Protein AF-A0A1Y5GVM7-F1 (afdb_monomer)

Foldseek 3Di:
DPDQDPVNVVVVVVVLVVVCVVVVHDPVRSVVVVLVVVLVVCVVVVPAFDWDDDPPPGIDTHHHDDDD

Sequence (68 aa):
MSGISEEQLQELANAIADQCDDMELEPEQVLDGIARSLIAAATTFGAKNFRVNVENHGTCVVTTVPEM

Radius of gyration: 13.61 Å; Cα contacts (8 Å, |Δi|>4): 36; chains: 1; bounding box: 32×29×32 Å

Nearest PDB structures (foldseek):
  6juv-assembly1_A  TM=4.654E-01  e=4.310E+00  Pyrococcus yayanosii CH1

pLDDT: mean 84.15, std 10.42, range [41.44, 96.75]

Structure (mmCIF, N/CA/C/O backbone):
data_AF-A0A1Y5GVM7-F1
#
_entry.id   AF-A0A1Y5GVM7-F1
#
loop_
_atom_site.group_PDB
_atom_site.id
_atom_site.type_symbol
_atom_site.label_atom_id
_atom_site.label_alt_id
_atom_site.label_comp_id
_atom_site.label_asym_id
_atom_site.label_entity_id
_atom_site.label_seq_id
_atom_site.pdbx_PDB_ins_code
_atom_site.Cartn_x
_atom_site.Cartn_y
_atom_site.Cartn_z
_atom_site.occupancy
_atom_site.B_iso_or_equiv
_atom_site.auth_seq_id
_atom_site.auth_comp_id
_atom_site.auth_asym_id
_atom_site.auth_atom_id
_atom_site.pdbx_PDB_model_num
ATOM 1 N N . MET A 1 1 ? -5.759 9.903 19.778 1.00 41.44 1 MET A N 1
ATOM 2 C CA . MET A 1 1 ? -5.240 9.675 18.415 1.00 41.44 1 MET A CA 1
ATOM 3 C C . MET A 1 1 ? -5.201 8.173 18.206 1.00 41.44 1 MET A C 1
ATOM 5 O O . MET A 1 1 ? -4.479 7.516 18.937 1.00 41.44 1 MET A O 1
ATOM 9 N N . SER A 1 2 ? -6.026 7.622 17.318 1.00 57.12 2 SER A N 1
ATOM 10 C CA . SER A 1 2 ? -5.940 6.215 16.905 1.00 57.12 2 SER A CA 1
ATOM 11 C C . SER A 1 2 ? -5.268 6.182 15.534 1.00 57.12 2 SER A C 1
ATOM 13 O O . SER A 1 2 ? -5.936 6.302 14.509 1.00 57.12 2 SER A O 1
ATOM 15 N N . GLY A 1 3 ? -3.939 6.159 15.539 1.00 67.31 3 GLY A N 1
ATOM 16 C CA . GLY A 1 3 ? -3.113 5.987 14.348 1.00 67.31 3 GLY A CA 1
ATOM 17 C C . GLY A 1 3 ? -2.373 4.658 14.428 1.00 67.31 3 GLY A C 1
ATOM 18 O O . GLY A 1 3 ? -2.271 4.075 15.507 1.00 67.31 3 GLY A O 1
ATOM 19 N N . ILE A 1 4 ? -1.878 4.192 13.288 1.00 80.88 4 ILE A N 1
ATOM 20 C CA . ILE A 1 4 ? -0.917 3.091 13.231 1.00 80.88 4 ILE A CA 1
ATOM 21 C C . ILE A 1 4 ? 0.363 3.509 13.980 1.00 80.88 4 ILE A C 1
ATOM 23 O O . ILE A 1 4 ? 0.808 4.650 13.831 1.00 80.88 4 ILE A O 1
ATOM 27 N N . SER A 1 5 ? 0.910 2.642 14.837 1.00 89.31 5 SER A N 1
ATOM 28 C CA . SER A 1 5 ? 2.194 2.913 15.500 1.00 89.31 5 SER A CA 1
ATOM 29 C C . SER A 1 5 ? 3.357 2.804 14.508 1.00 89.31 5 SER A C 1
ATOM 31 O O . SER A 1 5 ? 3.207 2.217 13.438 1.00 89.31 5 SER A O 1
ATOM 33 N N . GLU A 1 6 ? 4.531 3.340 14.858 1.00 87.19 6 GLU A N 1
ATOM 34 C CA . GLU A 1 6 ? 5.746 3.192 14.035 1.00 87.19 6 GLU A CA 1
ATOM 35 C C . GLU A 1 6 ? 6.122 1.719 13.825 1.00 87.19 6 GLU A C 1
ATOM 37 O O . GLU A 1 6 ? 6.459 1.321 12.714 1.00 87.19 6 GLU A O 1
ATOM 42 N N . GLU A 1 7 ? 5.994 0.898 14.870 1.00 91.88 7 GLU A N 1
ATOM 43 C CA . GLU A 1 7 ? 6.239 -0.547 14.807 1.00 91.88 7 GLU A CA 1
ATOM 44 C C . GLU A 1 7 ? 5.285 -1.233 13.823 1.00 91.88 7 GLU A C 1
ATOM 46 O O . GLU A 1 7 ? 5.730 -1.935 12.922 1.00 91.88 7 GLU A O 1
ATOM 51 N N . GLN A 1 8 ? 3.984 -0.943 13.911 1.00 90.94 8 GLN A N 1
ATOM 52 C CA . GLN A 1 8 ? 2.987 -1.488 12.985 1.00 90.94 8 GLN A CA 1
ATOM 53 C C . GLN A 1 8 ? 3.208 -1.012 11.541 1.00 90.94 8 GLN A C 1
ATOM 55 O O . GLN A 1 8 ? 2.953 -1.756 10.597 1.00 90.94 8 GLN A O 1
ATOM 60 N N . LEU A 1 9 ? 3.675 0.226 11.355 1.00 88.38 9 LEU A N 1
ATOM 61 C CA . LEU A 1 9 ? 4.061 0.767 10.049 1.00 88.38 9 LEU A CA 1
ATOM 62 C C . LEU A 1 9 ? 5.241 -0.005 9.458 1.00 88.38 9 LEU A C 1
ATOM 64 O O . LEU A 1 9 ? 5.204 -0.366 8.283 1.00 88.38 9 LEU A O 1
ATOM 68 N N . GLN A 1 10 ? 6.265 -0.267 10.271 1.00 89.31 10 GLN A N 1
ATOM 69 C CA . GLN A 1 10 ? 7.450 -1.004 9.850 1.00 89.31 10 GLN A CA 1
ATOM 70 C C . GLN A 1 10 ? 7.120 -2.465 9.533 1.00 89.31 10 GLN A C 1
ATOM 72 O O . GLN A 1 10 ? 7.554 -2.973 8.502 1.00 89.31 10 GLN A O 1
ATOM 77 N N . GLU A 1 11 ? 6.327 -3.126 10.378 1.00 95.62 11 GLU A N 1
ATOM 78 C CA . GLU A 1 11 ? 5.854 -4.493 10.136 1.00 95.62 11 GLU A CA 1
ATOM 79 C C . GLU A 1 11 ? 5.058 -4.588 8.833 1.00 95.62 11 GLU A C 1
ATOM 81 O O . GLU A 1 11 ? 5.307 -5.480 8.024 1.00 95.62 11 GLU A O 1
ATOM 86 N N . LEU A 1 12 ? 4.146 -3.641 8.592 1.00 90.75 12 LEU A N 1
ATOM 87 C CA . LEU A 1 12 ? 3.368 -3.593 7.357 1.00 90.75 12 LEU A CA 1
ATOM 88 C C . LEU A 1 12 ? 4.263 -3.378 6.131 1.00 90.75 12 LEU A C 1
ATOM 90 O O . LEU A 1 12 ? 4.077 -4.045 5.116 1.00 90.75 12 LEU A O 1
ATOM 94 N N . ALA A 1 13 ? 5.228 -2.459 6.215 1.00 89.50 13 ALA A N 1
ATOM 95 C CA . ALA A 1 13 ? 6.155 -2.185 5.122 1.00 89.50 13 ALA A CA 1
ATOM 96 C C . ALA A 1 13 ? 7.020 -3.410 4.787 1.00 89.50 13 ALA A C 1
ATOM 98 O O . ALA A 1 13 ? 7.160 -3.746 3.613 1.00 89.50 13 ALA A O 1
ATOM 99 N N . ASN A 1 14 ? 7.537 -4.099 5.808 1.00 93.94 14 ASN A N 1
ATOM 100 C CA . ASN A 1 14 ? 8.319 -5.321 5.631 1.00 93.94 14 ASN A CA 1
ATOM 101 C C . ASN A 1 14 ? 7.468 -6.431 5.003 1.00 93.94 14 ASN A C 1
ATOM 103 O O . ASN A 1 14 ? 7.881 -7.018 4.014 1.00 93.94 14 ASN A O 1
ATOM 107 N N . ALA A 1 15 ? 6.248 -6.654 5.501 1.00 94.75 15 ALA A N 1
ATOM 108 C CA . ALA A 1 15 ? 5.358 -7.679 4.958 1.00 94.75 15 ALA A CA 1
ATOM 109 C C . ALA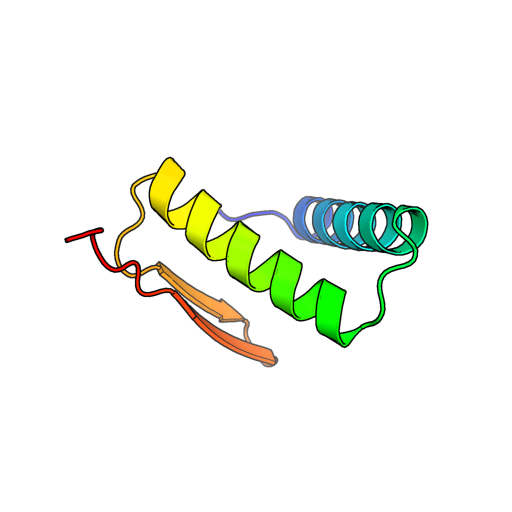 A 1 15 ? 4.995 -7.432 3.484 1.00 94.75 15 ALA A C 1
ATOM 111 O O . ALA A 1 15 ? 4.887 -8.377 2.706 1.00 94.75 15 ALA A O 1
ATOM 112 N N . ILE A 1 16 ? 4.808 -6.168 3.084 1.00 90.88 16 ILE A N 1
ATOM 113 C CA . ILE A 1 16 ? 4.581 -5.814 1.676 1.00 90.88 16 ILE A CA 1
ATOM 114 C C . ILE A 1 16 ? 5.830 -6.112 0.841 1.00 90.88 16 ILE A C 1
ATOM 116 O O . ILE A 1 16 ? 5.692 -6.672 -0.243 1.00 90.88 16 ILE A O 1
ATOM 120 N N . ALA A 1 17 ? 7.019 -5.745 1.327 1.00 89.75 17 ALA A N 1
ATOM 121 C CA . ALA A 1 17 ? 8.275 -5.988 0.622 1.00 89.75 17 ALA A CA 1
ATOM 122 C C . ALA A 1 17 ? 8.534 -7.489 0.436 1.00 89.75 17 ALA A C 1
ATOM 124 O O . ALA A 1 17 ? 8.680 -7.929 -0.700 1.00 89.75 17 ALA A O 1
ATOM 125 N N . ASP A 1 18 ? 8.463 -8.270 1.517 1.00 94.56 18 ASP A N 1
ATOM 126 C CA . ASP A 1 18 ? 8.667 -9.722 1.495 1.00 94.56 18 ASP A CA 1
ATOM 127 C C . ASP A 1 18 ? 7.702 -10.399 0.506 1.00 94.56 18 ASP A C 1
ATOM 129 O O . ASP A 1 18 ? 8.105 -11.207 -0.325 1.00 94.56 18 ASP A O 1
ATOM 133 N N . GLN A 1 19 ? 6.421 -10.010 0.528 1.00 94.25 19 GLN A N 1
ATOM 134 C CA . GLN A 1 19 ? 5.420 -10.568 -0.380 1.00 94.25 19 GLN A CA 1
ATOM 135 C C . GLN A 1 19 ? 5.670 -10.196 -1.848 1.00 94.25 19 GLN A C 1
ATOM 137 O O . GLN A 1 19 ? 5.353 -10.983 -2.740 1.00 94.25 19 GLN A O 1
ATOM 142 N N . CYS A 1 20 ? 6.183 -8.994 -2.118 1.00 93.12 20 CYS A N 1
ATOM 143 C CA . CYS A 1 20 ? 6.519 -8.565 -3.474 1.00 93.12 20 CYS A CA 1
ATOM 144 C C . CYS A 1 20 ? 7.763 -9.282 -4.006 1.00 93.12 20 CYS A C 1
ATOM 146 O O . CYS A 1 20 ? 7.773 -9.670 -5.176 1.00 93.12 20 CYS A O 1
ATOM 148 N N . ASP A 1 21 ? 8.762 -9.489 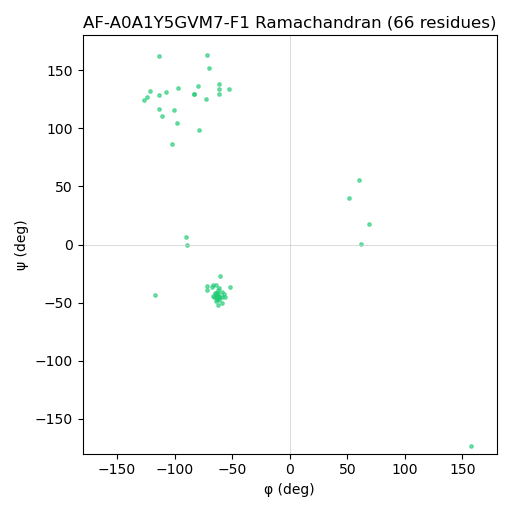-3.147 1.00 92.44 21 ASP A N 1
ATOM 149 C CA . ASP A 1 21 ? 9.979 -10.237 -3.462 1.00 92.44 21 ASP A CA 1
ATOM 150 C C . ASP A 1 21 ? 9.654 -11.710 -3.756 1.00 92.44 21 ASP A C 1
ATOM 152 O O . ASP A 1 21 ? 10.087 -12.239 -4.779 1.00 92.44 21 ASP A O 1
ATOM 156 N N . ASP A 1 22 ? 8.807 -12.349 -2.939 1.00 96.75 22 ASP A N 1
ATOM 157 C CA . ASP A 1 22 ? 8.334 -13.729 -3.152 1.00 96.75 22 ASP A CA 1
ATOM 158 C C . ASP A 1 22 ? 7.560 -13.904 -4.471 1.00 96.75 22 ASP A C 1
ATOM 160 O O . ASP A 1 22 ? 7.499 -14.997 -5.038 1.00 96.75 22 ASP A O 1
ATOM 164 N N . MET A 1 23 ? 6.937 -12.829 -4.956 1.00 95.88 23 MET A N 1
ATOM 165 C CA . MET A 1 23 ? 6.215 -12.793 -6.228 1.00 95.88 23 MET A CA 1
ATOM 166 C C . MET A 1 23 ? 7.106 -12.413 -7.420 1.00 95.88 23 MET A C 1
ATOM 168 O O . MET A 1 23 ? 6.596 -12.355 -8.540 1.00 95.88 23 MET A O 1
ATOM 172 N N . GLU A 1 24 ? 8.396 -12.152 -7.186 1.00 96.56 24 GLU A N 1
ATOM 173 C CA . GLU A 1 24 ? 9.369 -11.694 -8.186 1.00 96.56 24 GLU A CA 1
ATOM 174 C C . GLU A 1 24 ? 8.870 -10.461 -8.965 1.00 96.56 24 GLU A C 1
ATOM 176 O O . GLU A 1 24 ? 9.017 -10.366 -10.186 1.00 96.56 24 GLU A O 1
ATOM 181 N N . LEU A 1 25 ? 8.218 -9.521 -8.268 1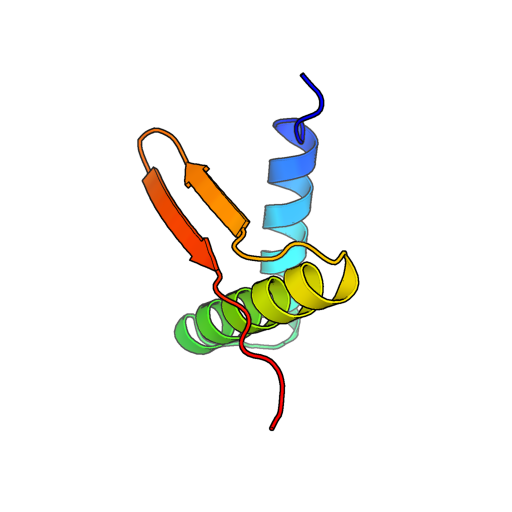.00 94.19 25 LEU A N 1
ATOM 182 C CA . LEU A 1 25 ? 7.652 -8.330 -8.898 1.00 94.19 25 LEU A CA 1
ATOM 183 C C . LEU A 1 25 ? 8.717 -7.272 -9.171 1.00 94.19 25 LEU A C 1
ATOM 185 O O . LEU A 1 25 ? 9.504 -6.900 -8.303 1.00 94.19 25 LEU A O 1
ATOM 189 N N . GLU A 1 26 ? 8.649 -6.684 -10.359 1.00 94.38 26 GLU A N 1
ATOM 190 C CA . GLU A 1 26 ? 9.422 -5.491 -10.678 1.00 94.38 26 GLU A CA 1
ATOM 191 C C . GLU A 1 26 ? 8.891 -4.271 -9.901 1.00 94.38 26 GLU A C 1
ATOM 193 O O . GLU A 1 26 ? 7.685 -4.183 -9.632 1.00 94.38 26 GLU A O 1
ATOM 198 N N . PRO A 1 27 ? 9.733 -3.263 -9.598 1.00 87.50 27 PRO A N 1
ATOM 199 C CA . PRO A 1 27 ? 9.336 -2.100 -8.799 1.00 87.50 27 PRO A CA 1
ATOM 200 C C . PRO A 1 27 ? 8.062 -1.392 -9.287 1.00 87.50 27 PRO A C 1
ATOM 202 O O . PRO A 1 27 ? 7.241 -0.946 -8.487 1.00 87.50 27 PRO A O 1
ATOM 205 N N . GLU A 1 28 ? 7.855 -1.310 -10.602 1.00 91.00 28 GLU A N 1
ATOM 206 C CA . GLU A 1 28 ? 6.655 -0.706 -11.195 1.00 91.00 28 GLU A CA 1
ATOM 207 C C . GLU A 1 28 ? 5.382 -1.523 -10.906 1.00 91.00 28 GLU A C 1
ATOM 209 O O . GLU A 1 28 ? 4.320 -0.952 -10.651 1.00 91.00 28 GLU A O 1
ATOM 214 N N . GLN A 1 29 ? 5.492 -2.855 -10.892 1.00 92.38 29 GLN A N 1
ATOM 215 C CA . GLN A 1 29 ? 4.391 -3.772 -10.586 1.00 92.38 29 GLN A CA 1
ATOM 216 C C . GLN A 1 29 ? 4.037 -3.736 -9.098 1.00 92.38 29 GLN A C 1
ATOM 218 O O . GLN A 1 29 ? 2.858 -3.790 -8.748 1.00 92.38 29 GLN A O 1
ATOM 223 N N . VAL A 1 30 ? 5.040 -3.578 -8.229 1.00 90.94 30 VAL A N 1
ATOM 224 C CA . VAL A 1 30 ? 4.840 -3.359 -6.789 1.00 90.94 30 VAL A CA 1
ATOM 225 C C . VAL A 1 30 ? 4.015 -2.097 -6.551 1.00 90.94 30 VAL A C 1
ATOM 227 O O . VAL A 1 30 ? 2.998 -2.136 -5.856 1.00 90.94 30 VAL A O 1
ATOM 230 N N . LEU A 1 31 ? 4.401 -0.979 -7.171 1.00 89.12 31 LEU A N 1
ATOM 231 C CA . LEU A 1 31 ? 3.684 0.289 -7.028 1.00 89.12 31 LEU A CA 1
ATOM 232 C C . LEU A 1 31 ? 2.244 0.209 -7.564 1.00 89.12 31 LEU A C 1
ATOM 234 O O . LEU A 1 31 ? 1.324 0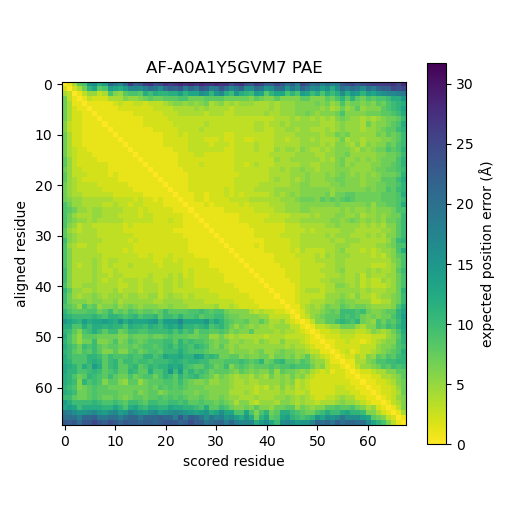.696 -6.900 1.00 89.12 31 LEU A O 1
ATOM 238 N N . ASP A 1 32 ? 2.025 -0.435 -8.717 1.00 88.12 32 ASP A N 1
ATOM 239 C CA . ASP A 1 32 ? 0.679 -0.668 -9.265 1.00 88.12 32 ASP A CA 1
ATOM 240 C C . ASP A 1 32 ? -0.172 -1.551 -8.331 1.00 88.12 32 ASP A C 1
ATOM 242 O O . ASP A 1 32 ? -1.322 -1.223 -8.025 1.00 88.12 32 ASP A O 1
ATOM 246 N N . GLY A 1 33 ? 0.405 -2.634 -7.803 1.00 90.75 33 GLY A N 1
ATOM 247 C CA . GLY A 1 33 ? -0.258 -3.545 -6.870 1.00 90.75 33 GLY A CA 1
ATOM 248 C C . GLY A 1 33 ? -0.660 -2.872 -5.556 1.00 90.75 33 GLY A C 1
ATOM 249 O O . GLY A 1 33 ? -1.802 -3.022 -5.106 1.00 90.75 33 GLY A O 1
ATOM 250 N N . ILE A 1 34 ? 0.233 -2.072 -4.965 1.00 90.12 34 ILE A N 1
ATOM 251 C CA . ILE A 1 34 ? -0.048 -1.298 -3.747 1.00 90.12 34 ILE A CA 1
ATOM 252 C C . ILE A 1 34 ? -1.172 -0.287 -4.005 1.00 90.12 34 ILE A C 1
ATOM 254 O O . ILE A 1 34 ? -2.110 -0.194 -3.209 1.00 90.12 34 ILE A O 1
ATOM 258 N N . ALA A 1 35 ? -1.132 0.434 -5.129 1.00 87.69 35 ALA A N 1
ATOM 259 C CA . ALA A 1 35 ? -2.164 1.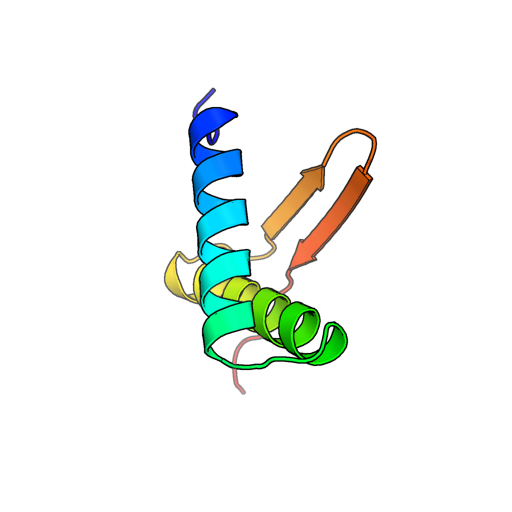408 -5.480 1.00 87.69 35 ALA A CA 1
ATOM 260 C C . ALA A 1 35 ? -3.551 0.757 -5.629 1.00 87.69 35 ALA A C 1
ATOM 262 O O . ALA A 1 35 ? -4.537 1.249 -5.071 1.00 87.69 35 ALA A O 1
ATOM 263 N N . ARG A 1 36 ? -3.636 -0.386 -6.322 1.00 89.06 36 ARG A N 1
ATOM 264 C CA . ARG A 1 36 ? -4.888 -1.151 -6.466 1.00 89.06 36 ARG A CA 1
ATOM 265 C C . ARG A 1 36 ? -5.383 -1.698 -5.132 1.00 89.06 36 ARG A C 1
ATOM 267 O O . ARG A 1 36 ? -6.577 -1.612 -4.847 1.00 89.06 36 ARG A O 1
ATOM 274 N N . SER A 1 37 ? -4.478 -2.205 -4.298 1.00 88.88 37 SER A N 1
ATOM 275 C CA . SER A 1 37 ? -4.805 -2.713 -2.961 1.00 88.88 37 SER A CA 1
ATOM 276 C C . SER A 1 37 ? -5.360 -1.609 -2.065 1.00 88.88 37 SER A C 1
ATOM 278 O O . SER A 1 37 ? -6.338 -1.820 -1.352 1.00 88.88 37 SER A O 1
ATOM 280 N N . LEU A 1 38 ? -4.806 -0.398 -2.159 1.00 86.69 38 LEU A N 1
ATOM 281 C CA . LEU A 1 38 ? -5.299 0.764 -1.432 1.00 86.69 38 LEU A CA 1
ATOM 282 C C . LEU A 1 38 ? -6.719 1.164 -1.871 1.00 86.69 38 LEU A C 1
ATOM 284 O O . LEU A 1 38 ? -7.565 1.456 -1.025 1.00 86.69 38 LEU A O 1
ATOM 288 N N . ILE A 1 39 ? -7.015 1.128 -3.174 1.00 85.50 39 ILE A N 1
ATOM 289 C CA . ILE A 1 39 ? -8.369 1.363 -3.711 1.00 85.50 39 ILE A CA 1
ATOM 290 C C . ILE A 1 39 ? -9.348 0.282 -3.228 1.00 85.50 39 ILE A C 1
ATOM 292 O O . ILE A 1 39 ? -10.463 0.597 -2.794 1.00 85.50 39 ILE A O 1
ATOM 296 N N . ALA A 1 40 ? -8.935 -0.987 -3.271 1.00 86.31 40 ALA A N 1
ATOM 297 C CA . ALA A 1 40 ? -9.741 -2.115 -2.815 1.00 86.31 40 ALA A CA 1
ATOM 298 C C . ALA A 1 4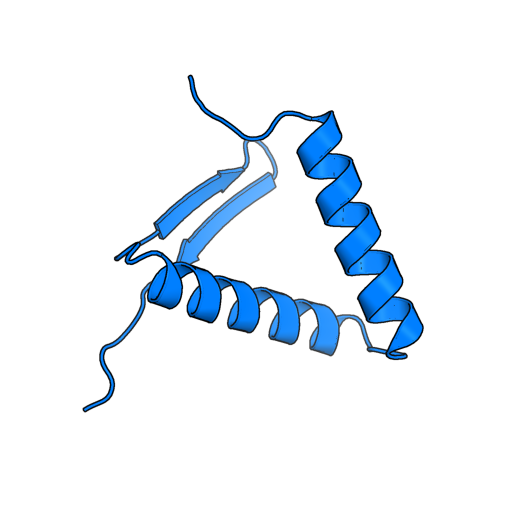0 ? -10.037 -2.023 -1.310 1.00 86.31 40 ALA A C 1
ATOM 300 O O . ALA A 1 40 ? -11.186 -2.193 -0.896 1.00 86.31 40 ALA A O 1
ATOM 301 N N . ALA A 1 41 ? -9.038 -1.676 -0.495 1.00 86.00 41 ALA A N 1
ATOM 302 C CA . ALA A 1 41 ? -9.194 -1.453 0.937 1.00 86.00 41 ALA A CA 1
ATOM 303 C C . ALA A 1 41 ? -10.129 -0.269 1.221 1.00 86.00 41 ALA A C 1
ATOM 305 O O . ALA A 1 41 ? -11.068 -0.407 2.004 1.00 86.00 41 ALA A O 1
ATOM 306 N N . ALA A 1 42 ? -9.939 0.868 0.543 1.00 85.69 42 ALA A N 1
ATOM 307 C CA . ALA A 1 42 ? -10.808 2.036 0.693 1.00 85.69 42 ALA A CA 1
ATOM 308 C C . ALA A 1 42 ? -12.275 1.696 0.382 1.00 85.69 42 ALA A C 1
ATOM 310 O O . ALA A 1 42 ? -13.176 2.073 1.132 1.00 85.69 42 ALA A O 1
ATOM 311 N N . THR A 1 43 ? -12.509 0.917 -0.676 1.00 84.38 43 THR A N 1
ATOM 312 C CA . THR A 1 43 ? -13.842 0.410 -1.031 1.00 84.38 43 THR A CA 1
ATOM 313 C C . THR A 1 43 ? -14.395 -0.532 0.041 1.00 84.3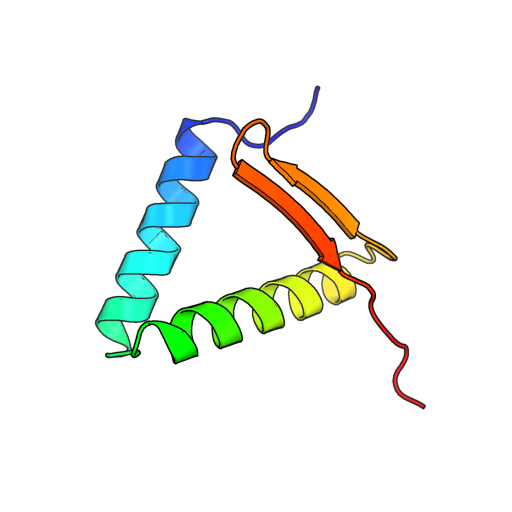8 43 THR A C 1
ATOM 315 O O . THR A 1 43 ? -15.515 -0.339 0.509 1.00 84.38 43 THR A O 1
ATOM 318 N N . THR A 1 44 ? -13.596 -1.508 0.478 1.00 87.31 44 THR A N 1
ATOM 319 C CA . THR A 1 44 ? -13.986 -2.544 1.451 1.00 87.31 44 THR A CA 1
ATOM 320 C C . THR A 1 44 ? -14.351 -1.954 2.812 1.00 87.31 44 THR A C 1
ATOM 322 O O . THR A 1 44 ? -15.341 -2.353 3.420 1.00 87.31 44 THR A O 1
ATOM 325 N N . PHE A 1 45 ? -13.588 -0.967 3.281 1.00 85.31 45 PHE A N 1
ATOM 326 C CA . PHE A 1 45 ? -13.816 -0.314 4.572 1.00 85.31 45 PHE A CA 1
ATOM 327 C C . PHE A 1 45 ? -14.746 0.906 4.481 1.00 85.31 45 PHE A C 1
ATOM 329 O O . PHE A 1 45 ? -14.934 1.615 5.468 1.00 85.31 45 PHE A O 1
ATOM 336 N N . GLY A 1 46 ? -15.345 1.165 3.312 1.00 79.62 46 GLY A N 1
ATOM 337 C CA . GLY A 1 46 ? -16.307 2.252 3.116 1.00 79.62 46 GLY A CA 1
ATOM 338 C C . GLY A 1 46 ? -15.707 3.660 3.204 1.00 79.62 46 GLY A C 1
ATOM 339 O O . GLY A 1 46 ? -16.443 4.636 3.366 1.00 79.62 46 GLY A O 1
ATOM 340 N N . ALA A 1 47 ? -14.385 3.790 3.085 1.00 78.44 47 ALA A N 1
ATOM 341 C CA . ALA A 1 47 ? -13.693 5.068 3.089 1.00 78.44 47 ALA A CA 1
ATOM 342 C C . ALA A 1 47 ? -13.825 5.735 1.712 1.00 78.44 47 ALA A C 1
ATOM 344 O O . ALA A 1 47 ? -13.090 5.439 0.769 1.00 78.44 47 ALA A O 1
ATOM 345 N N . LYS A 1 48 ? -14.779 6.662 1.588 1.00 71.06 48 LYS A N 1
ATOM 346 C CA . LYS A 1 48 ? -14.913 7.517 0.401 1.00 71.06 48 LYS A CA 1
ATOM 347 C C . LYS A 1 48 ? -13.960 8.706 0.524 1.00 71.06 48 LYS A C 1
ATOM 349 O O . LYS A 1 48 ? -14.000 9.408 1.530 1.00 71.06 48 LYS A O 1
ATOM 354 N N . ASN A 1 49 ? -13.156 8.958 -0.511 1.00 70.44 49 ASN A N 1
ATOM 355 C CA . ASN A 1 49 ? -12.219 10.090 -0.593 1.00 70.44 49 ASN A CA 1
ATOM 356 C C . ASN A 1 49 ? -11.156 10.091 0.519 1.00 70.44 49 ASN A C 1
ATOM 358 O O . ASN A 1 49 ? -11.009 11.052 1.276 1.00 70.44 49 ASN A O 1
ATOM 362 N N . PHE A 1 50 ? -10.418 8.988 0.622 1.00 80.38 50 PHE A N 1
ATOM 363 C CA . PHE A 1 50 ? -9.343 8.833 1.593 1.00 80.38 50 PHE A CA 1
ATOM 364 C C . PHE A 1 50 ? -8.128 9.681 1.195 1.00 80.38 50 PHE A C 1
ATOM 366 O O . PHE A 1 50 ? -7.606 9.563 0.086 1.00 80.38 50 PHE A O 1
ATOM 373 N N . ARG A 1 51 ? -7.666 10.541 2.107 1.00 81.75 51 ARG A N 1
ATOM 374 C CA . ARG A 1 51 ? -6.442 11.330 1.944 1.00 81.75 51 ARG A CA 1
ATOM 375 C C . ARG A 1 51 ? -5.511 11.065 3.111 1.00 81.75 51 ARG A C 1
ATOM 377 O O . ARG A 1 51 ? -5.889 11.283 4.260 1.00 81.75 51 ARG A O 1
ATOM 384 N N . VAL A 1 52 ? -4.279 10.692 2.794 1.00 81.69 52 VAL A N 1
ATOM 385 C CA . VAL A 1 52 ? -3.190 10.591 3.767 1.00 81.69 52 VAL A CA 1
ATOM 386 C C . VAL A 1 52 ? -2.151 11.637 3.436 1.00 81.69 52 VAL A C 1
ATOM 388 O O . VAL A 1 52 ? -1.697 11.750 2.297 1.00 81.69 52 VAL A O 1
ATOM 391 N N . ASN A 1 53 ? -1.785 12.412 4.450 1.00 80.06 53 ASN A N 1
ATOM 392 C CA . ASN A 1 53 ? -0.616 13.266 4.397 1.00 80.06 53 ASN A CA 1
ATOM 393 C C . ASN A 1 53 ? 0.514 12.561 5.143 1.00 80.06 53 ASN A C 1
ATOM 395 O O . ASN A 1 53 ? 0.394 12.333 6.345 1.00 80.06 53 ASN A O 1
ATOM 399 N N . VAL A 1 54 ? 1.577 12.212 4.427 1.00 78.75 54 VAL A N 1
ATOM 400 C CA . VAL A 1 54 ? 2.789 11.650 5.015 1.00 78.75 54 VAL A CA 1
ATOM 401 C C . VAL A 1 54 ? 3.769 12.803 5.161 1.00 78.75 54 VAL A C 1
ATOM 403 O O . VAL A 1 54 ? 4.307 13.311 4.173 1.00 78.75 54 VAL A O 1
ATOM 406 N N . GLU A 1 55 ? 3.933 13.270 6.395 1.00 78.94 55 GLU A N 1
ATOM 407 C CA . GLU A 1 55 ? 4.769 14.425 6.705 1.00 78.94 55 GLU A CA 1
ATOM 408 C C . GLU A 1 55 ? 6.179 14.251 6.117 1.00 78.94 55 GLU A C 1
ATOM 410 O O . GLU A 1 55 ? 6.767 13.178 6.211 1.00 78.94 55 GLU A O 1
ATOM 415 N N . ASN A 1 56 ? 6.696 15.294 5.460 1.00 73.75 56 ASN A N 1
ATOM 416 C CA . ASN A 1 56 ? 8.003 15.320 4.783 1.00 73.75 56 ASN A CA 1
ATOM 417 C C . ASN A 1 56 ? 8.202 14.336 3.609 1.00 73.75 56 ASN A C 1
ATOM 419 O O . ASN A 1 56 ? 9.262 14.364 2.987 1.00 73.75 56 ASN A O 1
ATOM 423 N N . HIS A 1 57 ? 7.197 13.529 3.250 1.00 79.56 57 HIS A N 1
ATOM 424 C CA . HIS A 1 57 ? 7.291 12.558 2.153 1.00 79.56 57 HIS A CA 1
ATOM 425 C C . HIS A 1 57 ? 6.322 12.848 1.003 1.00 79.56 57 HIS A C 1
ATOM 427 O O . HIS A 1 57 ? 6.718 12.786 -0.159 1.00 79.56 57 HIS A O 1
ATOM 433 N N . GLY A 1 58 ? 5.064 13.196 1.291 1.00 83.62 58 GLY A N 1
ATOM 434 C CA . GLY A 1 58 ? 4.091 13.513 0.247 1.00 83.62 58 GLY A CA 1
ATOM 435 C C . GLY A 1 58 ? 2.634 13.364 0.672 1.00 83.62 58 GLY A C 1
ATOM 436 O O . GLY A 1 58 ? 2.305 13.127 1.830 1.00 83.62 58 GLY A O 1
ATOM 437 N N . THR A 1 59 ? 1.725 13.508 -0.290 1.00 81.50 59 THR A N 1
ATOM 438 C CA . THR A 1 59 ? 0.287 13.297 -0.082 1.00 81.50 59 THR A CA 1
ATOM 439 C C . THR A 1 59 ? -0.211 12.204 -1.021 1.00 81.50 59 THR A C 1
ATOM 441 O O . THR A 1 59 ? 0.033 12.267 -2.223 1.00 81.50 59 THR A O 1
ATOM 444 N N . CYS A 1 60 ? -0.971 11.252 -0.481 1.00 82.31 60 CYS A N 1
ATOM 445 C CA . CYS A 1 60 ? -1.722 10.266 -1.251 1.00 82.31 60 CYS A CA 1
ATOM 446 C C . CYS A 1 60 ? -3.219 10.595 -1.175 1.00 82.31 60 CYS A C 1
ATOM 448 O O . CYS A 1 60 ? -3.752 10.849 -0.090 1.00 82.31 60 CYS A O 1
ATOM 450 N N . VAL A 1 61 ? -3.897 10.612 -2.324 1.00 82.31 61 VAL A N 1
ATOM 451 C CA . VAL A 1 61 ? -5.346 10.832 -2.420 1.00 82.31 61 VAL A CA 1
ATOM 452 C C . VAL A 1 61 ? -5.958 9.687 -3.211 1.00 82.31 61 VAL A C 1
ATOM 454 O O . VAL A 1 61 ? -5.577 9.44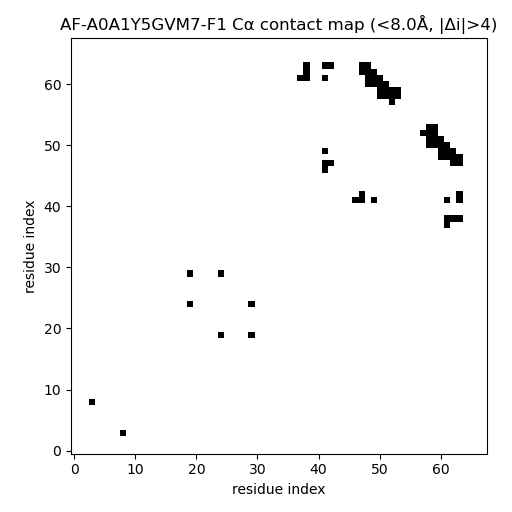8 -4.352 1.00 82.31 61 VAL A O 1
ATOM 457 N N . VAL A 1 62 ? -6.936 9.013 -2.613 1.00 82.88 62 VAL A N 1
ATOM 458 C CA . VAL A 1 62 ? -7.670 7.904 -3.222 1.00 82.88 62 VAL A CA 1
ATOM 459 C C . VAL A 1 62 ? -9.109 8.339 -3.425 1.00 82.88 62 VAL A C 1
ATOM 461 O O . VAL A 1 62 ? -9.837 8.609 -2.469 1.00 82.88 62 VAL A O 1
ATOM 464 N N . THR A 1 63 ? -9.519 8.391 -4.688 1.00 79.56 63 THR A N 1
ATOM 465 C CA . THR A 1 63 ? -10.906 8.655 -5.078 1.00 79.56 63 THR A CA 1
ATOM 466 C C . THR A 1 63 ? -11.472 7.380 -5.677 1.00 79.56 63 THR A C 1
ATOM 468 O O . THR A 1 63 ? -11.041 6.953 -6.745 1.00 79.56 63 THR A O 1
ATOM 471 N N . THR A 1 64 ? -12.411 6.749 -4.977 1.00 78.62 64 THR A N 1
ATOM 472 C CA . THR A 1 64 ? -13.132 5.587 -5.495 1.00 78.62 64 THR A CA 1
ATOM 473 C C . THR A 1 64 ? -14.283 6.068 -6.374 1.00 78.62 64 THR A C 1
ATOM 475 O O . THR A 1 64 ? -15.068 6.931 -5.976 1.00 78.62 64 THR A O 1
ATOM 478 N N . VAL A 1 65 ? -14.375 5.526 -7.587 1.00 79.12 65 VAL A N 1
ATOM 479 C CA . VAL A 1 65 ? -15.510 5.751 -8.488 1.00 79.12 65 VAL A CA 1
ATOM 48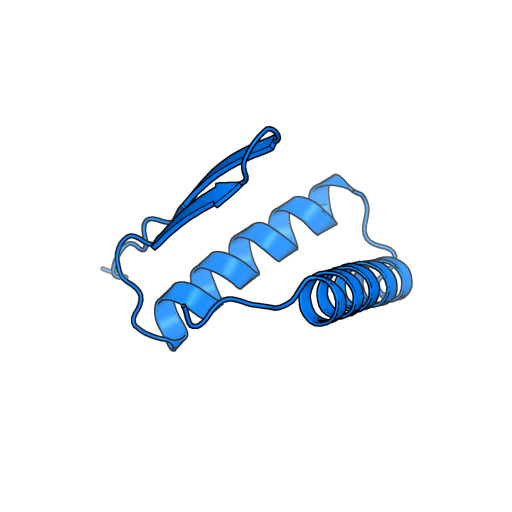0 C C . VAL A 1 65 ? -16.483 4.576 -8.360 1.00 79.12 65 VAL A C 1
ATOM 482 O O . VAL A 1 65 ? -16.027 3.434 -8.324 1.00 79.12 65 VAL A O 1
ATOM 485 N N . PRO A 1 66 ? -17.803 4.809 -8.246 1.00 66.75 66 PRO A N 1
ATOM 486 C CA . PRO A 1 66 ? -18.776 3.725 -8.323 1.00 66.75 66 PRO A CA 1
ATOM 487 C C . PRO A 1 66 ? -18.694 3.057 -9.700 1.00 66.75 66 PRO A C 1
ATOM 489 O O . PRO A 1 66 ? -18.597 3.764 -10.704 1.00 66.75 66 PRO A O 1
ATOM 492 N N . GLU A 1 67 ? -18.757 1.725 -9.755 1.00 66.12 67 GLU A N 1
ATOM 493 C CA . GLU A 1 67 ? -18.997 1.028 -11.024 1.00 66.12 67 GLU A CA 1
ATOM 494 C C . GLU A 1 67 ? -20.374 1.455 -11.568 1.00 66.12 67 GLU A C 1
ATOM 496 O O . GLU A 1 67 ? -21.355 1.487 -10.817 1.00 66.12 67 GLU A O 1
ATOM 501 N N . MET A 1 68 ? -20.413 1.867 -12.841 1.00 51.06 68 MET A N 1
ATOM 502 C CA . MET A 1 68 ? -21.624 2.274 -13.570 1.00 51.06 68 MET A CA 1
ATOM 503 C C . MET A 1 68 ? -22.278 1.093 -14.276 1.00 51.06 68 MET A C 1
ATOM 505 O O . MET A 1 68 ? -21.528 0.290 -14.875 1.00 51.06 68 MET A O 1
#

Secondary structure (DSSP, 8-state):
-----HHHHHHHHHHHHHHHHHTT--HHHHHHHHHHHHHHHHHHTT-SSEEEEETTTEEEEE-PPPP-

Solvent-accessible surface area (backbone atoms only — not comparable to full-atom values): 4287 Å² total; per-residue (Å²): 135,96,70,84,50,73,66,58,49,50,52,51,52,49,54,52,49,55,55,36,57,77,64,70,53,53,73,71,54,47,53,52,51,52,54,52,50,50,53,51,47,29,60,73,73,66,49,76,63,44,69,48,76,44,84,100,75,50,75,52,76,46,78,81,75,82,89,128

Mean predicted aligned error: 5.72 Å